Protein AF-A0A2D6X9L4-F1 (afdb_monomer)

pLDDT: mean 88.72, std 15.46, range [39.19, 98.56]

Mean predicted aligned error: 6.62 Å

Structure (mmCIF, N/CA/C/O backbone):
data_AF-A0A2D6X9L4-F1
#
_entry.id   AF-A0A2D6X9L4-F1
#
loop_
_atom_site.group_PDB
_atom_site.id
_atom_site.type_symbol
_atom_site.label_atom_id
_atom_site.label_alt_id
_atom_site.label_comp_id
_atom_site.label_asym_id
_atom_site.label_entity_id
_atom_site.label_seq_id
_atom_site.pdbx_PDB_ins_code
_atom_site.Cartn_x
_atom_site.Cartn_y
_atom_site.Cartn_z
_atom_site.occupancy
_atom_site.B_iso_or_equiv
_atom_site.auth_seq_id
_atom_site.auth_comp_id
_atom_site.auth_asym_id
_atom_site.auth_atom_id
_atom_site.pdbx_PDB_model_num
ATOM 1 N N . MET A 1 1 ? 16.208 19.348 -21.852 1.00 39.19 1 MET A N 1
ATOM 2 C CA . MET A 1 1 ? 15.017 19.031 -21.040 1.00 39.19 1 MET A CA 1
ATOM 3 C C . MET A 1 1 ? 14.609 17.632 -21.447 1.00 39.19 1 MET A C 1
ATOM 5 O O . MET A 1 1 ? 14.165 17.468 -22.571 1.00 39.19 1 MET A O 1
ATOM 9 N N . GLY A 1 2 ? 14.952 16.624 -20.644 1.00 46.19 2 GLY A N 1
ATOM 10 C CA . GLY A 1 2 ? 14.567 15.244 -20.935 1.00 46.19 2 GLY A CA 1
ATOM 11 C C . GLY A 1 2 ? 13.120 15.060 -20.510 1.00 46.19 2 GLY A C 1
ATOM 12 O O . GLY A 1 2 ? 12.802 15.318 -19.354 1.00 46.19 2 GLY A O 1
ATOM 13 N N . GLU A 1 3 ? 12.251 14.699 -21.444 1.00 46.69 3 GLU A N 1
ATOM 14 C CA . GLU A 1 3 ? 10.897 14.272 -21.115 1.00 46.69 3 GLU A CA 1
ATOM 15 C C . GLU A 1 3 ? 10.993 12.906 -20.424 1.00 46.69 3 GLU A C 1
ATOM 17 O O . GLU A 1 3 ? 11.481 11.936 -21.008 1.00 46.69 3 GLU A O 1
ATOM 22 N N . GLU A 1 4 ? 10.596 12.838 -19.153 1.00 50.72 4 GLU A N 1
ATOM 23 C CA . GLU A 1 4 ? 10.436 11.570 -18.443 1.00 50.72 4 GLU A CA 1
ATOM 24 C C . GLU A 1 4 ? 9.186 10.868 -18.980 1.00 50.72 4 GLU A C 1
ATOM 26 O O . GLU A 1 4 ? 8.055 11.181 -18.613 1.00 50.72 4 GLU A O 1
ATOM 31 N N . TYR A 1 5 ? 9.394 9.904 -19.874 1.00 43.88 5 TYR A N 1
ATOM 32 C CA . TYR A 1 5 ? 8.352 8.974 -20.287 1.00 43.88 5 TYR A CA 1
ATOM 33 C C . TYR A 1 5 ? 8.147 7.945 -19.170 1.00 43.88 5 TYR A C 1
ATOM 35 O O . TYR A 1 5 ? 8.826 6.916 -19.126 1.00 43.88 5 TYR A O 1
ATOM 43 N N . HIS A 1 6 ? 7.196 8.204 -18.271 1.00 55.81 6 HIS A N 1
ATOM 44 C CA . HIS A 1 6 ? 6.635 7.153 -17.424 1.00 55.81 6 HIS A CA 1
ATOM 45 C C . HIS A 1 6 ? 5.911 6.164 -18.339 1.00 55.81 6 HIS A C 1
ATOM 47 O O . HIS A 1 6 ? 4.794 6.398 -18.798 1.00 55.81 6 HIS A O 1
ATOM 53 N N . THR A 1 7 ? 6.590 5.067 -18.673 1.00 49.34 7 THR A N 1
ATOM 54 C CA . THR A 1 7 ? 5.956 3.938 -19.351 1.00 49.34 7 THR A CA 1
ATOM 55 C C . THR A 1 7 ? 5.009 3.321 -18.337 1.00 49.34 7 THR A C 1
ATOM 57 O O . THR A 1 7 ? 5.444 2.529 -17.505 1.00 49.34 7 THR A O 1
ATOM 60 N N . ILE A 1 8 ? 3.738 3.719 -18.370 1.00 54.78 8 ILE A N 1
ATOM 61 C CA . ILE A 1 8 ? 2.701 3.066 -17.578 1.00 54.78 8 ILE A CA 1
ATOM 62 C C . ILE A 1 8 ? 2.659 1.616 -18.061 1.00 54.78 8 ILE A C 1
ATOM 64 O O . ILE A 1 8 ? 2.147 1.320 -19.144 1.00 54.78 8 ILE A O 1
ATOM 68 N N . LYS A 1 9 ? 3.265 0.704 -17.298 1.00 62.69 9 LYS A N 1
ATOM 69 C CA . LYS A 1 9 ? 3.037 -0.723 -17.498 1.00 62.69 9 LYS A CA 1
ATOM 70 C C . LYS A 1 9 ? 1.576 -0.954 -17.141 1.00 62.69 9 LYS A C 1
ATOM 72 O O . LYS A 1 9 ? 1.139 -0.539 -16.074 1.00 62.69 9 LYS A O 1
ATOM 77 N N . GLY A 1 10 ? 0.810 -1.579 -18.036 1.00 62.53 10 GLY A N 1
ATOM 78 C CA . GLY A 1 10 ? -0.630 -1.806 -17.837 1.00 62.53 10 GLY A CA 1
ATOM 79 C C . GLY A 1 10 ? -0.977 -2.448 -16.486 1.00 62.53 10 GLY A C 1
ATOM 80 O O . GLY A 1 10 ? -2.071 -2.230 -15.976 1.00 62.53 10 GLY A O 1
ATOM 81 N N . ASP A 1 11 ? -0.025 -3.155 -15.880 1.00 76.25 11 ASP A N 1
ATOM 82 C CA . ASP A 1 11 ? -0.118 -3.765 -14.554 1.00 76.25 11 ASP A CA 1
ATOM 83 C C . ASP A 1 11 ? -0.488 -2.758 -13.442 1.00 76.25 11 ASP A C 1
ATOM 85 O O . ASP A 1 11 ? -1.338 -3.071 -12.608 1.00 76.25 11 ASP A O 1
ATOM 89 N N . ASP A 1 12 ? 0.065 -1.535 -13.449 1.00 88.00 12 ASP A N 1
ATOM 90 C CA . ASP A 1 12 ? -0.228 -0.527 -12.414 1.00 88.00 12 ASP A CA 1
ATOM 91 C C . ASP A 1 12 ? -1.667 -0.000 -12.525 1.00 88.00 12 ASP A C 1
ATOM 93 O O . ASP A 1 12 ? -2.315 0.288 -11.515 1.00 88.00 12 ASP A O 1
ATOM 97 N N . ILE A 1 13 ? -2.193 0.078 -13.756 1.00 91.50 13 ILE A N 1
ATOM 98 C CA . ILE A 1 13 ? -3.583 0.472 -14.017 1.00 91.50 13 ILE A CA 1
ATOM 99 C C . ILE A 1 13 ? -4.532 -0.591 -13.470 1.00 91.50 13 ILE A C 1
ATOM 101 O O . ILE A 1 13 ? -5.453 -0.245 -12.732 1.00 91.50 13 ILE A O 1
ATOM 105 N N . TYR A 1 14 ? -4.321 -1.865 -13.812 1.00 93.88 14 TYR A N 1
ATOM 106 C CA . TYR A 1 14 ? -5.204 -2.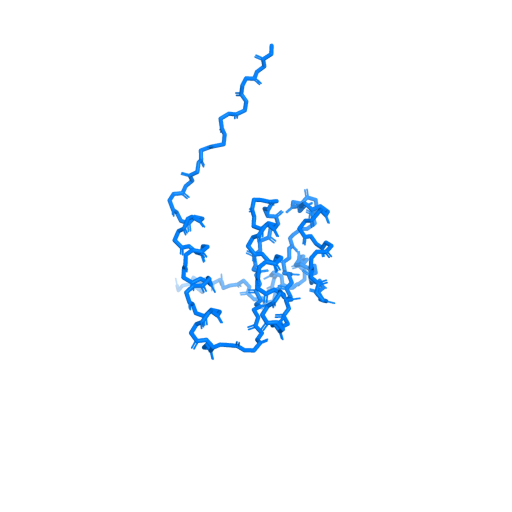941 -13.356 1.00 93.88 14 TYR A CA 1
ATOM 107 C C . TYR A 1 14 ? -5.193 -3.068 -11.833 1.00 93.88 14 TYR A C 1
ATOM 109 O O . TYR A 1 14 ? -6.259 -3.104 -11.226 1.00 93.88 14 TYR A O 1
ATOM 117 N N . LEU A 1 15 ? -4.018 -2.992 -11.198 1.00 94.94 15 LEU A N 1
ATOM 118 C CA . LEU A 1 15 ? -3.923 -2.980 -9.738 1.00 94.94 15 LEU A CA 1
ATOM 119 C C . LEU A 1 15 ? -4.720 -1.823 -9.115 1.00 94.94 15 LEU A C 1
ATOM 121 O O . LEU A 1 15 ? -5.399 -2.004 -8.101 1.00 94.94 15 LEU A O 1
ATOM 125 N N . ALA A 1 16 ? -4.636 -0.625 -9.699 1.00 96.19 16 ALA A N 1
ATOM 126 C CA . ALA A 1 16 ? -5.364 0.533 -9.198 1.00 96.19 16 ALA A CA 1
ATOM 127 C C . ALA A 1 16 ? -6.883 0.403 -9.381 1.00 96.19 16 ALA A C 1
ATOM 129 O O . ALA A 1 16 ? -7.633 0.804 -8.487 1.00 96.19 16 ALA A O 1
ATOM 130 N N . LEU A 1 17 ? -7.330 -0.148 -10.513 1.00 96.25 17 LEU A N 1
ATOM 131 C CA . LEU A 1 17 ? -8.743 -0.398 -10.792 1.00 96.25 17 LEU A CA 1
ATOM 132 C C . LEU A 1 17 ? -9.317 -1.438 -9.831 1.00 96.25 17 LEU A C 1
ATOM 134 O O . LEU A 1 17 ? -10.298 -1.134 -9.157 1.00 96.25 17 LEU A O 1
ATOM 138 N N . ASP A 1 18 ? -8.664 -2.590 -9.691 1.00 96.38 18 ASP A N 1
ATOM 139 C CA . ASP A 1 18 ? -9.124 -3.670 -8.815 1.00 96.38 18 ASP A CA 1
ATOM 140 C C . ASP A 1 18 ? -9.202 -3.194 -7.359 1.00 96.38 18 ASP A C 1
ATOM 142 O O . ASP A 1 18 ? -10.215 -3.370 -6.682 1.00 96.38 18 ASP A O 1
ATOM 146 N N . MET A 1 19 ? -8.164 -2.495 -6.878 1.00 97.69 19 MET A N 1
ATOM 147 C CA . MET A 1 19 ? -8.144 -1.968 -5.513 1.00 97.69 19 MET A CA 1
ATOM 148 C C . MET A 1 19 ? -9.280 -0.975 -5.263 1.00 97.69 19 MET A C 1
ATOM 150 O O . MET A 1 19 ? -9.858 -0.968 -4.173 1.00 97.69 19 MET A O 1
ATOM 154 N N . ILE A 1 20 ? -9.592 -0.105 -6.231 1.00 97.56 20 ILE A N 1
ATOM 155 C CA . ILE A 1 20 ? -10.654 0.882 -6.042 1.00 97.56 20 ILE A CA 1
ATOM 156 C C . ILE A 1 20 ? -12.036 0.254 -6.176 1.00 97.56 20 ILE A C 1
ATOM 158 O O . ILE A 1 20 ? -12.915 0.587 -5.386 1.00 97.56 20 ILE A O 1
ATOM 162 N N . GLU A 1 21 ? -12.227 -0.680 -7.104 1.00 98.25 21 GLU A N 1
ATOM 163 C CA . GLU A 1 21 ? -13.468 -1.436 -7.225 1.00 98.25 21 GLU A CA 1
ATOM 164 C C . GLU A 1 21 ? -13.765 -2.189 -5.924 1.00 98.25 21 GLU A C 1
ATOM 166 O O . GLU A 1 21 ? -14.841 -2.029 -5.344 1.00 98.25 21 GLU A O 1
ATOM 171 N N . ASP A 1 22 ? -12.792 -2.938 -5.409 1.00 98.31 22 ASP A N 1
ATOM 172 C CA . ASP A 1 22 ? -12.933 -3.702 -4.171 1.00 98.31 22 ASP A CA 1
ATOM 173 C C . ASP A 1 22 ? -13.152 -2.799 -2.952 1.00 98.31 22 ASP A C 1
ATOM 175 O O . ASP A 1 22 ? -13.956 -3.124 -2.077 1.00 98.31 22 ASP A O 1
ATOM 179 N N . CYS A 1 23 ? -12.508 -1.629 -2.915 1.00 98.25 23 CYS A N 1
ATOM 180 C CA . CYS A 1 23 ? -12.712 -0.628 -1.869 1.00 98.25 23 CYS A CA 1
ATOM 181 C C . CYS A 1 23 ? -14.152 -0.098 -1.853 1.00 98.25 23 CYS A C 1
ATOM 183 O O . CYS A 1 23 ? -14.777 0.009 -0.797 1.00 98.25 23 CYS A O 1
ATOM 185 N N . TYR A 1 24 ? -14.692 0.252 -3.024 1.00 97.31 24 TYR A N 1
ATOM 186 C CA . TYR A 1 24 ? -16.037 0.818 -3.134 1.00 97.31 24 TYR A CA 1
ATOM 187 C C . TYR A 1 24 ? -17.136 -0.232 -2.965 1.00 97.31 24 TYR A C 1
ATOM 189 O O . TYR A 1 24 ? -18.214 0.117 -2.485 1.00 97.31 24 TYR A O 1
ATOM 197 N N . ASN A 1 25 ? -16.836 -1.491 -3.286 1.00 98.19 25 ASN A N 1
ATOM 198 C CA . ASN A 1 25 ? -17.685 -2.652 -3.030 1.00 98.19 25 ASN A CA 1
ATOM 199 C C . ASN A 1 25 ? -17.512 -3.238 -1.618 1.00 98.19 25 ASN A C 1
ATOM 201 O O . ASN A 1 25 ? -18.045 -4.310 -1.343 1.00 98.19 25 ASN A O 1
ATOM 205 N N . ASP A 1 26 ? -16.776 -2.556 -0.736 1.00 97.44 26 ASP A N 1
ATOM 206 C CA . ASP A 1 26 ? -16.600 -2.934 0.669 1.00 97.44 26 ASP A CA 1
ATOM 207 C C . ASP A 1 26 ? -15.989 -4.335 0.880 1.00 97.44 26 ASP A C 1
ATOM 209 O O . ASP A 1 26 ? -16.270 -5.016 1.861 1.00 97.44 26 ASP A O 1
ATOM 213 N N . LYS A 1 27 ? -15.130 -4.793 -0.042 1.00 98.50 27 LYS A N 1
ATOM 214 C CA . LYS A 1 27 ? -14.550 -6.149 0.009 1.00 98.50 27 LYS A CA 1
ATOM 215 C C . LYS A 1 27 ? -13.385 -6.300 0.990 1.00 98.50 27 LYS A C 1
ATOM 217 O O . LYS A 1 27 ? -12.933 -7.418 1.234 1.00 98.50 27 LYS A O 1
ATOM 222 N N . PHE A 1 28 ? -12.871 -5.199 1.530 1.00 98.19 28 PHE A N 1
ATOM 223 C CA . PHE A 1 28 ? -11.802 -5.211 2.523 1.00 98.19 28 PHE A CA 1
ATOM 224 C C . PHE A 1 28 ? -11.925 -4.040 3.492 1.00 98.19 28 PHE A C 1
ATOM 226 O O . PHE A 1 28 ? -12.388 -2.966 3.120 1.00 98.19 28 PHE A O 1
ATOM 233 N N . ASP A 1 29 ? -11.413 -4.221 4.708 1.00 98.12 29 ASP A N 1
ATOM 234 C CA . ASP A 1 29 ? -11.244 -3.148 5.702 1.00 98.12 29 ASP A CA 1
ATOM 235 C C . ASP A 1 29 ? -9.820 -2.584 5.712 1.00 98.12 29 ASP A C 1
ATOM 237 O O . ASP A 1 29 ? -9.583 -1.457 6.145 1.00 98.12 29 ASP A O 1
ATOM 241 N N . LYS A 1 30 ? -8.864 -3.371 5.205 1.00 98.31 30 LYS A N 1
ATOM 242 C CA . LYS A 1 30 ? -7.441 -3.047 5.150 1.00 98.31 30 LYS A CA 1
ATOM 243 C C . LYS A 1 30 ? -6.842 -3.409 3.800 1.00 98.31 30 LYS A C 1
ATOM 245 O O . LYS A 1 30 ? -7.036 -4.523 3.321 1.00 98.31 30 LYS A O 1
ATOM 250 N N . VAL A 1 31 ? -6.026 -2.510 3.260 1.00 97.88 31 VAL A N 1
ATOM 251 C CA . VAL A 1 31 ? -5.153 -2.784 2.117 1.00 97.88 31 VAL A CA 1
ATOM 252 C C . VAL A 1 31 ? -3.688 -2.758 2.544 1.00 97.88 31 VAL A C 1
ATOM 254 O O . VAL A 1 31 ? -3.261 -1.889 3.305 1.00 97.88 31 VAL A O 1
ATOM 257 N N . ILE A 1 32 ? -2.907 -3.711 2.036 1.00 98.12 32 ILE A N 1
ATOM 258 C CA . ILE A 1 32 ? -1.453 -3.757 2.203 1.00 98.12 32 ILE A CA 1
ATOM 259 C C . ILE A 1 32 ? -0.831 -3.617 0.813 1.00 98.12 32 ILE A C 1
ATOM 261 O O . ILE A 1 32 ? -0.786 -4.580 0.049 1.00 98.12 32 ILE A O 1
ATOM 265 N N . LEU A 1 33 ? -0.356 -2.418 0.474 1.00 97.62 33 LEU A N 1
ATOM 266 C CA . LEU A 1 33 ? 0.312 -2.163 -0.800 1.00 97.62 33 LEU A CA 1
ATOM 267 C C . LEU A 1 33 ? 1.800 -2.497 -0.681 1.00 97.62 33 LEU A C 1
ATOM 269 O O . LEU A 1 33 ? 2.518 -1.899 0.120 1.00 97.62 33 LEU A O 1
ATOM 273 N N . ILE A 1 34 ? 2.283 -3.414 -1.515 1.00 95.62 34 ILE A N 1
ATOM 274 C CA . ILE A 1 34 ? 3.712 -3.715 -1.636 1.00 95.62 34 ILE A CA 1
ATOM 275 C C . ILE A 1 34 ? 4.262 -2.952 -2.839 1.00 95.62 34 ILE A C 1
ATOM 277 O O . ILE A 1 34 ? 4.394 -3.494 -3.931 1.00 95.62 34 ILE A O 1
ATOM 281 N N . SER A 1 35 ? 4.542 -1.667 -2.646 1.00 94.81 35 SER A N 1
ATOM 282 C CA . SER A 1 35 ? 5.146 -0.811 -3.662 1.00 94.81 35 SER A CA 1
ATOM 283 C C . SER A 1 35 ? 5.773 0.418 -3.012 1.00 94.81 35 SER A C 1
ATOM 285 O O . SER A 1 35 ? 5.350 0.872 -1.948 1.00 94.81 35 SER A O 1
ATOM 287 N N . GLY A 1 36 ? 6.798 0.961 -3.660 1.00 93.88 36 GLY A N 1
ATOM 288 C CA . GLY A 1 36 ? 7.333 2.282 -3.344 1.00 93.88 36 GLY A CA 1
ATOM 289 C C . GLY A 1 36 ? 6.960 3.355 -4.368 1.00 93.88 36 GLY A C 1
ATOM 290 O O . GLY A 1 36 ? 7.413 4.493 -4.230 1.00 93.88 36 GLY A O 1
ATOM 291 N N . ASP A 1 37 ? 6.164 3.009 -5.380 1.00 93.44 37 ASP A N 1
ATOM 292 C CA . ASP A 1 37 ? 5.833 3.899 -6.487 1.00 93.44 37 ASP A CA 1
ATOM 293 C C . ASP A 1 37 ? 4.908 5.046 -6.050 1.00 93.44 37 ASP A C 1
ATOM 295 O O . ASP A 1 37 ? 3.846 4.841 -5.457 1.00 93.44 37 ASP A O 1
ATOM 299 N N . GLY A 1 38 ? 5.336 6.274 -6.343 1.00 94.12 38 GLY A N 1
ATOM 300 C CA . GLY A 1 38 ? 4.591 7.485 -6.033 1.00 94.12 38 GLY A CA 1
ATOM 301 C C . GLY A 1 38 ? 3.246 7.578 -6.745 1.00 94.12 38 GLY A C 1
ATOM 302 O O . GLY A 1 38 ? 2.351 8.236 -6.206 1.00 94.12 38 GLY A O 1
ATOM 303 N N . ASP A 1 39 ? 3.066 6.895 -7.872 1.00 93.56 39 ASP A N 1
ATOM 304 C CA . ASP A 1 39 ? 1.860 6.997 -8.698 1.00 93.56 39 ASP A CA 1
ATOM 305 C C . ASP A 1 39 ? 0.613 6.431 -7.990 1.00 93.56 39 ASP A C 1
ATOM 307 O O . ASP A 1 39 ? -0.506 6.912 -8.188 1.00 93.56 39 ASP A O 1
ATOM 311 N N . PHE A 1 40 ? 0.793 5.528 -7.017 1.00 96.06 40 PHE A N 1
ATOM 312 C CA . PHE A 1 40 ? -0.299 5.017 -6.176 1.00 96.06 40 PHE A CA 1
ATOM 313 C C . PHE A 1 40 ? -0.762 5.986 -5.076 1.00 96.06 40 PHE A C 1
ATOM 315 O O . PHE A 1 40 ? -1.715 5.695 -4.350 1.00 96.06 40 PHE A O 1
ATOM 322 N N . THR A 1 41 ? -0.136 7.157 -4.923 1.00 96.75 41 THR A N 1
ATOM 323 C CA . THR A 1 41 ? -0.478 8.113 -3.852 1.00 96.75 41 THR A CA 1
ATOM 324 C C . THR A 1 41 ? -1.955 8.506 -3.884 1.00 96.75 41 THR A C 1
ATOM 326 O O . THR A 1 41 ? -2.617 8.537 -2.843 1.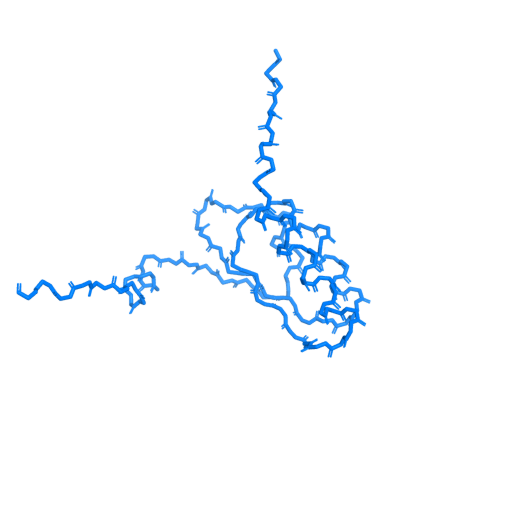00 96.75 41 THR A O 1
ATOM 329 N N . GLU A 1 42 ? -2.491 8.818 -5.066 1.00 96.62 42 GLU A N 1
ATOM 330 C CA . GLU A 1 42 ? -3.883 9.259 -5.183 1.00 96.62 42 GLU A CA 1
ATOM 331 C C . GLU A 1 42 ? -4.874 8.103 -4.980 1.00 96.62 42 GLU A C 1
ATOM 333 O O . GLU A 1 42 ? -5.950 8.305 -4.416 1.00 96.62 42 GLU A O 1
ATOM 338 N N . LEU A 1 43 ? -4.487 6.878 -5.347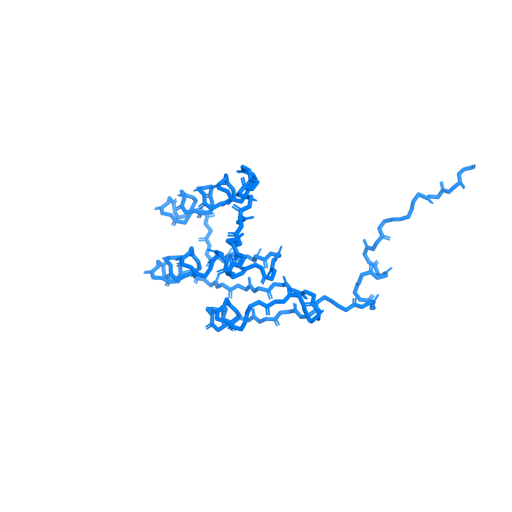 1.00 97.38 43 LEU A N 1
ATOM 339 C CA . LEU A 1 43 ? -5.245 5.667 -5.037 1.00 97.38 43 LEU A CA 1
ATOM 340 C C . LEU A 1 43 ? -5.390 5.487 -3.517 1.00 97.38 43 LEU A C 1
ATOM 342 O O . LEU A 1 43 ? -6.513 5.409 -3.016 1.00 97.38 43 LEU A O 1
ATOM 346 N N . LEU A 1 44 ? -4.281 5.525 -2.767 1.00 97.88 44 LEU A N 1
ATOM 347 C CA . LEU A 1 44 ? -4.306 5.343 -1.309 1.00 97.88 44 LEU A CA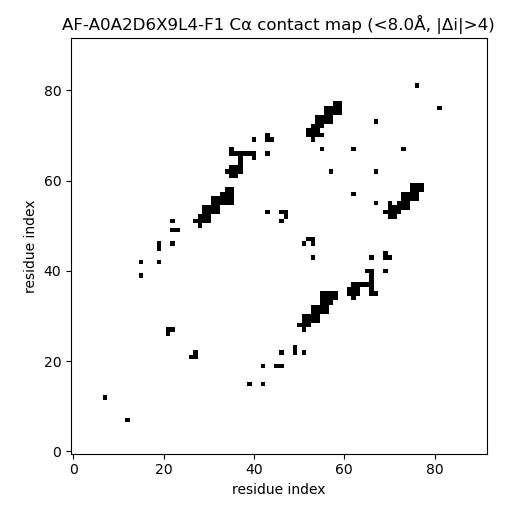 1
ATOM 348 C C . LEU A 1 44 ? -5.111 6.431 -0.587 1.00 97.88 44 LEU A C 1
ATOM 350 O O . LEU A 1 44 ? -5.811 6.140 0.384 1.00 97.88 44 LEU A O 1
ATOM 354 N N . LYS A 1 45 ? -5.080 7.679 -1.074 1.00 97.56 45 LYS A N 1
ATOM 355 C CA . LYS A 1 45 ? -5.941 8.749 -0.541 1.00 97.56 45 LYS A CA 1
ATOM 356 C C . LYS A 1 45 ? -7.424 8.422 -0.689 1.00 97.56 45 LYS A C 1
ATOM 358 O O . LYS A 1 45 ? -8.191 8.674 0.237 1.00 97.56 45 LYS A O 1
ATOM 363 N N . ARG A 1 46 ? -7.845 7.902 -1.846 1.00 97.69 46 ARG A N 1
ATOM 364 C CA . ARG A 1 46 ? -9.249 7.533 -2.093 1.00 97.69 46 ARG A CA 1
ATOM 365 C C . ARG A 1 46 ? -9.676 6.357 -1.224 1.00 97.69 46 ARG A C 1
ATOM 367 O O . ARG A 1 46 ? -10.757 6.409 -0.651 1.00 97.69 46 ARG A O 1
ATOM 374 N N . VAL A 1 47 ? -8.804 5.364 -1.060 1.00 98.06 47 VAL A N 1
ATOM 375 C CA . VAL A 1 47 ? -9.049 4.223 -0.168 1.00 98.06 47 VAL A CA 1
ATOM 376 C C . VAL A 1 47 ? -9.225 4.686 1.284 1.00 98.06 47 VAL A C 1
ATOM 378 O O . VAL A 1 47 ? -10.215 4.340 1.921 1.00 98.06 47 VAL A O 1
ATOM 381 N N . LYS A 1 48 ? -8.365 5.582 1.784 1.00 96.69 48 LYS A N 1
ATOM 382 C CA . LYS A 1 48 ? -8.519 6.156 3.137 1.00 96.69 48 LYS A CA 1
ATOM 383 C C . LYS A 1 48 ? -9.786 6.969 3.337 1.00 96.69 48 LYS A C 1
ATOM 385 O O . LYS A 1 48 ? -10.331 6.966 4.431 1.00 96.69 48 LYS A O 1
ATOM 390 N N . LYS A 1 49 ? -10.261 7.670 2.304 1.00 97.06 49 LYS A N 1
ATOM 391 C CA . LYS A 1 49 ? -11.539 8.405 2.360 1.00 97.06 49 LYS A CA 1
ATOM 392 C C . LYS A 1 49 ? -12.753 7.485 2.527 1.00 97.06 49 LYS A C 1
ATOM 394 O O . LYS A 1 49 ? -13.829 7.984 2.825 1.00 97.06 49 LYS A O 1
ATOM 399 N N . LYS A 1 50 ? -12.593 6.178 2.306 1.00 97.56 50 LYS A N 1
ATOM 400 C CA . LYS A 1 50 ? -13.606 5.142 2.548 1.00 97.56 50 LYS A CA 1
ATOM 401 C C . LYS A 1 50 ? -13.370 4.422 3.884 1.00 97.56 50 LYS A C 1
ATOM 403 O O . LYS A 1 50 ? -13.780 3.278 4.035 1.00 97.56 50 LYS A O 1
ATOM 408 N N . ASP A 1 51 ? -12.670 5.085 4.808 1.00 97.12 51 ASP A N 1
ATOM 409 C CA . ASP A 1 51 ? -12.356 4.618 6.163 1.00 97.12 51 ASP A CA 1
ATOM 410 C C . ASP A 1 51 ? -11.609 3.274 6.215 1.00 97.12 51 ASP A C 1
ATOM 412 O O . ASP A 1 51 ? -11.672 2.542 7.200 1.00 97.12 51 ASP A O 1
ATOM 416 N N . LYS A 1 52 ? -10.859 2.958 5.152 1.00 98.19 52 LYS A N 1
ATOM 417 C CA . LYS A 1 52 ? -10.029 1.752 5.067 1.00 98.19 52 LYS A CA 1
ATOM 418 C C . LYS A 1 52 ? -8.646 1.990 5.662 1.00 98.19 52 LYS A C 1
ATOM 420 O O . LYS A 1 52 ? -8.037 3.042 5.446 1.00 98.19 52 LYS A O 1
ATOM 425 N N . GLU A 1 53 ? -8.119 0.991 6.364 1.00 98.44 53 GLU A N 1
ATOM 426 C CA . GLU A 1 53 ? -6.744 1.011 6.858 1.00 98.44 53 GLU A CA 1
ATOM 427 C C . GLU A 1 53 ? -5.767 0.769 5.700 1.00 98.44 53 GLU A C 1
ATOM 429 O O . GLU A 1 53 ? -5.920 -0.163 4.912 1.00 98.44 53 GLU A O 1
ATOM 434 N N . VAL A 1 54 ? -4.742 1.610 5.593 1.00 98.44 54 VAL A N 1
ATOM 435 C CA . VAL A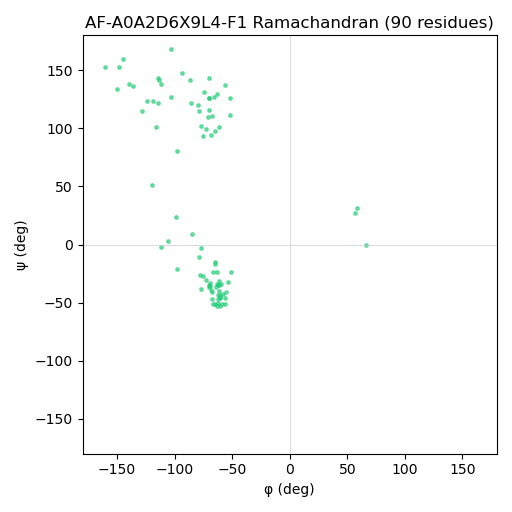 1 54 ? -3.715 1.513 4.556 1.00 98.44 54 VAL A CA 1
ATOM 436 C C . VAL A 1 54 ? -2.372 1.185 5.186 1.00 98.44 54 VAL A C 1
ATOM 438 O O . VAL A 1 54 ? -1.832 1.962 5.974 1.00 98.44 54 VAL A O 1
ATOM 441 N N . GLU A 1 55 ? -1.776 0.074 4.776 1.00 98.56 55 GLU A N 1
ATOM 442 C CA . GLU A 1 55 ? -0.391 -0.258 5.089 1.00 98.56 55 GLU A CA 1
ATOM 443 C C . GLU A 1 55 ? 0.456 -0.278 3.813 1.00 98.56 55 GLU A C 1
ATOM 445 O O . GLU A 1 55 ? -0.007 -0.706 2.755 1.00 98.56 55 GLU A O 1
ATOM 450 N N . VAL A 1 56 ? 1.706 0.182 3.902 1.00 98.25 56 VAL A N 1
ATOM 451 C CA . VAL A 1 56 ? 2.638 0.185 2.763 1.00 98.25 56 VAL A CA 1
ATOM 452 C C . VAL A 1 56 ? 3.918 -0.558 3.117 1.00 98.25 56 VAL A C 1
ATOM 454 O O . VAL A 1 56 ? 4.623 -0.200 4.061 1.00 98.25 56 VAL A O 1
ATOM 457 N N . CYS A 1 57 ? 4.244 -1.573 2.326 1.00 97.50 57 CYS A N 1
ATOM 458 C CA . CYS A 1 57 ? 5.492 -2.321 2.386 1.00 97.50 57 CYS A CA 1
ATOM 459 C C . CYS A 1 57 ? 6.416 -1.868 1.248 1.00 97.50 57 CYS A C 1
ATOM 461 O O . CYS A 1 57 ? 6.022 -1.893 0.086 1.00 97.50 57 CYS A O 1
ATOM 463 N N . TYR A 1 58 ? 7.652 -1.479 1.557 1.00 95.69 58 TYR A N 1
ATOM 464 C CA . TYR A 1 58 ? 8.549 -0.849 0.581 1.00 95.69 58 TYR A CA 1
ATOM 465 C C . TYR A 1 58 ? 10.015 -1.244 0.783 1.00 95.69 58 TYR A C 1
ATOM 467 O O . TYR A 1 58 ? 10.417 -1.655 1.871 1.00 95.69 58 TYR A O 1
ATOM 475 N N . PHE A 1 59 ? 10.844 -1.083 -0.251 1.00 94.31 59 PHE A N 1
ATOM 476 C CA . PHE A 1 59 ? 12.295 -1.275 -0.159 1.00 94.31 59 PHE A CA 1
ATOM 477 C C . PHE A 1 59 ? 13.022 0.040 0.133 1.00 94.31 59 PHE A C 1
ATOM 479 O O . PHE A 1 59 ? 12.625 1.114 -0.324 1.00 94.31 59 PHE A O 1
ATOM 486 N N . LYS A 1 60 ? 14.134 -0.040 0.875 1.00 89.19 60 LYS A N 1
ATOM 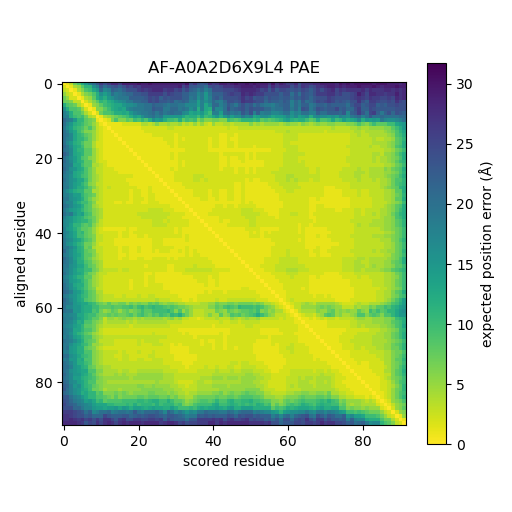487 C CA . LYS A 1 60 ? 14.961 1.135 1.196 1.00 89.19 60 LYS A CA 1
ATOM 488 C C . LYS A 1 60 ? 15.413 1.834 -0.094 1.00 89.19 60 LYS A C 1
ATOM 490 O O . LYS A 1 60 ? 15.863 1.162 -1.011 1.00 89.19 60 LYS A O 1
ATOM 495 N N . ASN A 1 61 ? 15.363 3.168 -0.113 1.00 86.81 61 ASN A N 1
ATOM 496 C CA . ASN A 1 61 ? 15.767 4.041 -1.230 1.00 86.81 61 ASN A CA 1
ATOM 497 C C . ASN A 1 61 ? 14.918 3.937 -2.511 1.00 86.81 61 ASN A C 1
ATOM 499 O O . ASN A 1 61 ? 15.176 4.686 -3.445 1.00 86.81 61 ASN A O 1
ATOM 503 N N . CYS A 1 62 ? 13.892 3.085 -2.542 1.00 84.44 62 CYS A N 1
ATOM 504 C CA . CYS A 1 62 ? 13.005 2.907 -3.690 1.00 84.44 62 CYS A CA 1
ATOM 505 C C . CYS A 1 62 ? 11.564 3.241 -3.293 1.00 84.44 62 CYS A C 1
ATOM 507 O O . CYS A 1 62 ? 10.683 2.403 -3.444 1.00 84.44 62 CYS A O 1
ATOM 509 N N . SER A 1 63 ? 11.331 4.409 -2.683 1.00 88.19 63 SER A N 1
ATOM 510 C CA . SER A 1 63 ? 9.997 4.783 -2.199 1.00 88.19 63 SER A CA 1
ATOM 511 C C . SER A 1 63 ? 9.731 6.283 -2.219 1.00 88.19 63 SER A C 1
ATOM 513 O O . SER A 1 63 ? 10.522 7.062 -1.675 1.00 88.19 63 SER A O 1
ATOM 515 N N . SER A 1 64 ? 8.566 6.675 -2.732 1.00 94.25 64 SER A N 1
ATOM 516 C CA . SER A 1 64 ? 8.050 8.039 -2.631 1.00 94.25 64 SER A CA 1
ATOM 517 C C . SER A 1 64 ? 7.639 8.376 -1.196 1.00 94.25 64 SER A C 1
ATOM 519 O O . SER A 1 64 ? 6.805 7.705 -0.591 1.00 94.25 64 SER A O 1
ATOM 521 N N . LYS A 1 65 ? 8.170 9.475 -0.645 1.00 93.56 65 LYS A N 1
ATOM 522 C CA . LYS A 1 65 ? 7.751 9.977 0.678 1.00 93.56 65 LYS A CA 1
ATOM 523 C C . LYS A 1 65 ? 6.268 10.355 0.702 1.00 93.56 65 LYS A C 1
ATOM 525 O O . LYS A 1 65 ? 5.607 10.175 1.718 1.00 93.56 65 LYS A O 1
ATOM 530 N N . VAL A 1 66 ? 5.745 10.869 -0.412 1.00 95.56 66 VAL A N 1
ATOM 531 C CA . VAL A 1 66 ? 4.347 11.312 -0.512 1.00 95.56 66 VAL A CA 1
ATOM 532 C C . VAL A 1 66 ? 3.392 10.117 -0.456 1.00 95.56 66 VAL A C 1
ATOM 534 O O . VAL A 1 66 ? 2.346 10.220 0.189 1.00 95.56 66 VAL A O 1
ATOM 537 N N . LEU A 1 67 ? 3.795 8.982 -1.043 1.00 96.50 67 LEU A N 1
ATOM 538 C CA . LEU A 1 67 ? 3.092 7.704 -0.917 1.00 96.50 67 LEU A CA 1
ATOM 539 C C . LEU A 1 67 ? 3.093 7.227 0.537 1.00 96.50 67 LEU A C 1
ATOM 541 O O . LEU A 1 67 ? 2.033 6.963 1.098 1.00 96.50 67 LEU A O 1
ATOM 545 N N . LEU A 1 68 ? 4.274 7.149 1.163 1.00 96.12 68 LEU A N 1
ATOM 546 C CA . LEU A 1 68 ? 4.414 6.645 2.534 1.00 96.12 68 LEU A CA 1
ATOM 547 C C . LEU A 1 68 ? 3.602 7.467 3.543 1.00 96.12 68 LEU A C 1
ATOM 549 O O . LEU A 1 68 ? 3.031 6.898 4.467 1.00 96.12 68 LEU A O 1
ATOM 553 N N . ASN A 1 69 ? 3.477 8.779 3.328 1.00 96.62 69 ASN A N 1
ATOM 554 C CA . ASN A 1 69 ? 2.644 9.658 4.153 1.00 96.62 69 ASN A CA 1
ATOM 555 C C . ASN A 1 69 ? 1.141 9.342 4.068 1.00 96.62 69 ASN A C 1
ATOM 557 O O . ASN A 1 69 ? 0.376 9.796 4.919 1.00 96.62 69 ASN A O 1
ATOM 561 N N . GLN A 1 70 ? 0.693 8.593 3.056 1.00 96.88 70 GLN A N 1
ATOM 562 C CA . GLN A 1 70 ? -0.685 8.115 3.017 1.00 96.88 70 GLN A CA 1
ATOM 563 C C . GLN A 1 70 ? -0.892 6.924 3.949 1.00 96.88 70 GLN A C 1
ATOM 565 O O . GLN A 1 70 ? -1.999 6.763 4.441 1.00 96.88 70 GLN A O 1
ATOM 570 N N . ALA A 1 71 ? 0.124 6.123 4.258 1.00 97.38 71 ALA A N 1
ATOM 571 C CA . ALA A 1 71 ? -0.062 4.912 5.047 1.00 97.38 71 ALA A CA 1
ATOM 572 C C . ALA A 1 71 ? -0.391 5.203 6.522 1.00 97.38 71 ALA A C 1
ATOM 574 O O . ALA A 1 71 ? 0.165 6.109 7.139 1.00 97.38 71 ALA A O 1
ATOM 575 N N . ASN A 1 72 ? -1.263 4.386 7.110 1.00 98.31 72 ASN A N 1
ATOM 576 C CA . ASN A 1 72 ? -1.417 4.267 8.558 1.00 98.31 72 ASN A CA 1
ATOM 577 C C . ASN A 1 72 ? -0.194 3.572 9.174 1.00 98.31 72 ASN A C 1
ATOM 579 O O . ASN A 1 72 ? 0.248 3.939 10.262 1.00 98.31 72 ASN A O 1
ATOM 583 N N . LYS A 1 73 ? 0.375 2.588 8.464 1.00 98.25 73 LYS A N 1
ATOM 584 C CA . LYS A 1 73 ? 1.571 1.855 8.887 1.00 98.25 73 LYS A CA 1
ATOM 585 C C . LYS A 1 73 ? 2.510 1.592 7.716 1.00 98.25 73 LYS A C 1
ATOM 587 O O . LYS A 1 73 ? 2.074 1.209 6.635 1.00 98.25 73 LYS A O 1
ATOM 592 N N . ILE A 1 74 ? 3.808 1.761 7.948 1.00 97.75 74 ILE A N 1
ATOM 593 C CA . ILE A 1 74 ? 4.850 1.497 6.950 1.00 97.75 74 ILE A CA 1
ATOM 594 C C . ILE A 1 74 ? 5.731 0.321 7.375 1.00 97.75 74 ILE A C 1
ATOM 596 O O . ILE A 1 74 ? 6.085 0.189 8.548 1.00 97.75 74 ILE A O 1
ATOM 600 N N . HIS A 1 75 ? 6.124 -0.509 6.410 1.00 97.19 75 HIS A N 1
ATOM 601 C CA . HIS A 1 75 ? 6.968 -1.683 6.625 1.00 97.19 75 HIS A CA 1
ATOM 602 C C . HIS A 1 75 ? 8.156 -1.669 5.672 1.00 97.19 75 HIS A C 1
ATOM 604 O O . HIS A 1 75 ? 8.012 -1.800 4.457 1.00 97.19 75 HIS A O 1
ATOM 610 N N . LEU A 1 76 ? 9.359 -1.545 6.227 1.00 96.25 76 LEU A N 1
ATOM 611 C CA . LEU A 1 76 ? 10.580 -1.644 5.439 1.00 96.25 76 LEU A CA 1
ATOM 612 C C . LEU A 1 76 ? 10.907 -3.114 5.146 1.00 96.25 76 LEU A C 1
ATOM 614 O O . LEU A 1 76 ? 11.283 -3.866 6.049 1.00 96.25 76 LEU A O 1
ATOM 618 N N . ILE A 1 77 ? 10.866 -3.499 3.875 1.00 95.12 77 ILE A N 1
ATOM 619 C CA . ILE A 1 77 ? 11.375 -4.778 3.388 1.00 95.12 77 ILE A CA 1
ATOM 620 C C . ILE A 1 77 ? 12.901 -4.682 3.321 1.00 95.12 77 ILE A C 1
ATOM 622 O O . ILE A 1 77 ? 13.491 -4.069 2.430 1.00 95.12 77 ILE A O 1
ATOM 626 N N . ASN A 1 78 ? 13.555 -5.275 4.316 1.00 94.25 78 ASN A N 1
ATOM 627 C CA . ASN A 1 78 ? 15.008 -5.339 4.410 1.00 94.25 78 ASN A CA 1
ATOM 628 C C . ASN A 1 78 ? 15.538 -6.724 4.015 1.00 94.25 78 ASN A C 1
ATOM 630 O O . ASN A 1 78 ? 14.798 -7.704 3.967 1.00 94.25 78 ASN A O 1
ATOM 634 N N . LYS A 1 79 ? 16.860 -6.824 3.833 1.00 92.00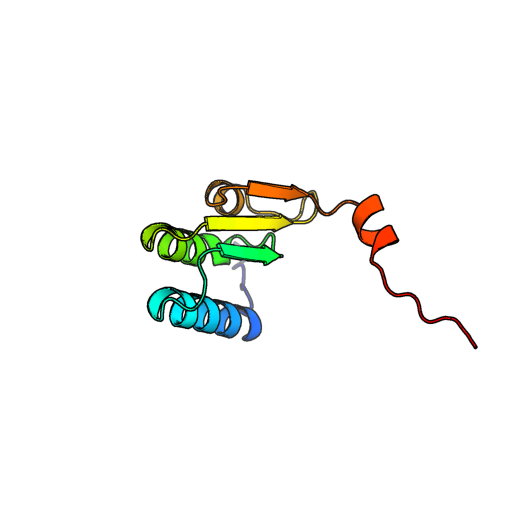 79 LYS A N 1
ATOM 635 C CA . LYS A 1 79 ? 17.543 -8.070 3.452 1.00 92.00 79 LYS A CA 1
ATOM 636 C C . LYS A 1 79 ? 17.234 -9.253 4.380 1.00 92.00 79 LYS A C 1
ATOM 638 O O . LYS A 1 79 ? 17.200 -10.385 3.915 1.00 92.00 79 LYS A O 1
ATOM 643 N N . LYS A 1 80 ? 17.003 -9.017 5.679 1.00 93.19 80 LYS A N 1
ATOM 644 C CA . LYS A 1 80 ? 16.645 -10.077 6.638 1.00 93.19 80 LYS A CA 1
ATOM 645 C C . LYS A 1 80 ? 15.261 -10.651 6.327 1.00 93.19 80 LYS A C 1
ATOM 647 O O . LYS A 1 80 ? 15.121 -11.869 6.291 1.00 93.19 80 LYS A O 1
ATOM 652 N N . ILE A 1 81 ? 14.268 -9.791 6.089 1.00 92.31 81 ILE A N 1
ATOM 653 C CA . ILE A 1 81 ? 12.915 -10.198 5.683 1.00 92.31 81 ILE A CA 1
ATOM 654 C C . ILE A 1 81 ? 12.986 -10.911 4.337 1.00 92.31 81 ILE A C 1
ATOM 656 O O . ILE A 1 81 ? 12.515 -12.039 4.235 1.00 92.31 81 ILE A O 1
ATOM 660 N N . THR A 1 82 ? 13.649 -10.313 3.343 1.00 90.88 82 THR A N 1
ATOM 661 C CA . THR A 1 82 ? 13.780 -10.920 2.015 1.00 90.88 82 THR A CA 1
ATOM 662 C C . THR A 1 82 ? 14.408 -12.304 2.121 1.00 90.88 82 THR A C 1
ATOM 664 O O . THR A 1 82 ? 13.797 -13.264 1.692 1.00 90.88 82 THR A O 1
ATOM 667 N N . ASN A 1 83 ? 15.547 -12.465 2.801 1.00 91.19 83 ASN A N 1
ATOM 668 C CA .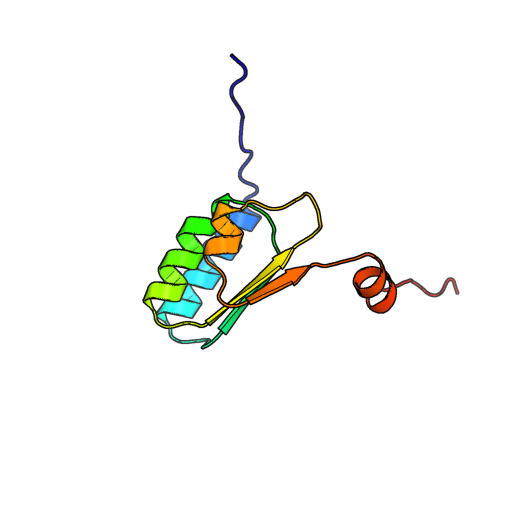 ASN A 1 83 ? 16.197 -13.772 2.955 1.00 91.19 83 ASN A CA 1
ATOM 669 C C . ASN A 1 83 ? 15.343 -14.818 3.683 1.00 91.19 83 ASN A C 1
ATOM 671 O O . ASN A 1 83 ? 15.503 -16.004 3.416 1.00 91.19 83 ASN A O 1
ATOM 675 N N . LYS A 1 84 ? 14.480 -14.399 4.614 1.00 92.06 84 LYS A N 1
ATOM 676 C CA . LYS A 1 84 ? 13.596 -15.315 5.344 1.00 92.06 84 LYS A CA 1
ATOM 677 C C . LYS A 1 84 ? 12.494 -15.883 4.447 1.00 92.06 84 LYS A C 1
ATOM 679 O O . LYS A 1 84 ? 12.097 -17.025 4.647 1.00 92.06 84 LYS A O 1
ATOM 684 N N . PHE A 1 85 ? 12.000 -15.087 3.501 1.00 87.38 85 PHE A N 1
ATOM 685 C CA . PHE A 1 85 ? 10.847 -15.431 2.663 1.00 87.38 85 PHE A CA 1
ATOM 686 C C . PHE A 1 85 ? 11.200 -15.668 1.190 1.00 87.38 85 PHE A C 1
ATOM 688 O O . PHE A 1 85 ? 10.326 -16.015 0.403 1.00 87.38 85 PHE A O 1
ATOM 695 N N . PHE A 1 86 ? 12.465 -15.496 0.803 1.00 84.19 86 PHE A N 1
ATOM 696 C CA . PHE A 1 86 ? 12.917 -15.754 -0.555 1.00 84.19 86 PHE A CA 1
ATOM 697 C C . PHE A 1 86 ? 12.913 -17.257 -0.802 1.00 84.19 86 PHE A C 1
ATOM 699 O O . PHE A 1 86 ? 13.727 -17.995 -0.237 1.00 84.19 86 PHE A O 1
ATOM 706 N N . TRP A 1 87 ? 11.985 -17.700 -1.643 1.00 81.38 87 TRP A N 1
ATOM 707 C CA . TRP A 1 87 ? 11.953 -19.073 -2.104 1.00 81.38 87 TRP A CA 1
ATOM 708 C C . TRP A 1 87 ? 13.223 -19.365 -2.907 1.00 81.38 87 TRP A C 1
ATOM 710 O O . TRP A 1 87 ? 13.617 -18.600 -3.786 1.00 81.38 87 TRP A O 1
ATOM 720 N N . ARG A 1 88 ? 13.897 -20.456 -2.555 1.00 82.81 88 ARG A N 1
ATOM 721 C CA . ARG A 1 88 ? 15.059 -20.972 -3.275 1.00 82.81 88 ARG A CA 1
ATOM 722 C C . ARG A 1 88 ? 14.677 -22.360 -3.742 1.00 82.81 88 ARG A C 1
ATOM 724 O O . ARG A 1 88 ? 14.325 -23.188 -2.897 1.00 82.81 88 ARG A O 1
ATOM 731 N N . GLU A 1 89 ? 14.750 -22.610 -5.045 1.00 77.69 89 GLU A N 1
ATOM 732 C CA . GLU A 1 89 ? 14.720 -23.983 -5.535 1.00 77.69 89 GLU A CA 1
ATOM 733 C C . GLU A 1 89 ? 15.787 -24.769 -4.783 1.00 77.69 89 GLU A C 1
ATOM 735 O O . GLU A 1 89 ? 16.951 -24.364 -4.691 1.00 77.69 89 GLU A O 1
ATOM 740 N N . LYS A 1 90 ? 15.376 -25.884 -4.180 1.00 68.06 90 LYS A N 1
ATOM 741 C CA . LYS A 1 90 ? 16.347 -26.905 -3.828 1.00 68.06 90 LYS A CA 1
ATOM 742 C C . LYS A 1 90 ? 16.826 -27.452 -5.162 1.00 68.06 90 LYS A C 1
ATOM 744 O O . LYS A 1 90 ? 16.036 -28.084 -5.854 1.00 68.06 90 LYS A O 1
ATOM 749 N N . ASN A 1 91 ? 18.079 -27.178 -5.515 1.00 62.22 91 ASN A N 1
ATOM 750 C CA . ASN A 1 91 ? 18.752 -27.942 -6.557 1.00 62.22 91 ASN A CA 1
ATOM 751 C C . ASN A 1 91 ? 18.602 -29.424 -6.174 1.00 62.22 91 ASN A C 1
ATOM 753 O O . ASN A 1 91 ? 19.100 -29.826 -5.117 1.00 62.22 91 ASN A O 1
ATOM 757 N N . LEU A 1 92 ? 17.812 -30.162 -6.957 1.00 48.12 92 LEU A N 1
ATOM 758 C CA . LEU A 1 92 ? 17.757 -31.623 -6.931 1.00 48.12 92 LEU A CA 1
ATOM 759 C C . LEU A 1 92 ? 19.026 -32.180 -7.576 1.00 48.12 92 LEU A C 1
ATOM 761 O O . LEU A 1 92 ? 19.480 -31.578 -8.576 1.00 48.12 92 LEU A O 1
#

Solvent-accessible surface area (backbone atoms only — not comparable to full-atom values): 5594 Å² total; per-residue (Å²): 135,86,82,82,77,78,77,78,53,68,64,62,56,52,54,53,49,53,56,50,52,37,51,76,68,64,73,55,63,63,48,76,44,80,53,27,62,49,83,51,33,66,56,49,50,56,43,42,74,68,76,30,48,36,31,34,34,29,44,83,97,51,55,34,68,72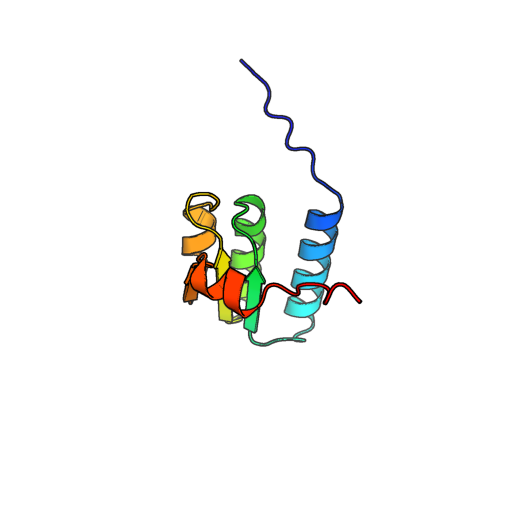,28,57,69,59,34,79,42,79,41,79,54,42,72,69,57,46,65,75,68,56,85,69,83,75,84,125

Sequence (92 aa):
MGEEYHTIKGDDIYLALDMIEDCYNDKFDKVILISGDGDFTELLKRVKKKDKEVEVCYFKNCSSKVLLNQANKIHLINKKITNKFFWREKNL

Nearest PDB structures (foldseek):
  6cgq-assembly1_B-2  TM=7.288E-01  e=1.019E-01  Bacillus spizizenii
  2d1f-assembly1_B  TM=5.510E-01  e=1.244E-01  Mycobacterium tuberculosis
  1xlt-assembly3_G  TM=6.849E-01  e=3.164E-01  Rhodospirillum rubrum
  1uin-assembly1_A  TM=6.314E-01  e=5.047E-01  Thermus thermophilus
  3iau-assembly2_B  TM=6.046E-01  e=7.043E-01  Solanum lycopersicum

Radius of gyration: 15.53 Å; Cα contacts (8 Å, |Δi|>4): 107; chains: 1; bounding box: 36×51×30 Å

Secondary structure (DSSP, 8-state):
---------HHHHHHHHHHHHHHHTT--SEEEEE---GGGHHHHHHHHTTT-EEEEEEETTS--HHHHTT-SEEEEE-HHHHHHH-------

Foldseek 3Di:
DDDPPPPPDVVVVVVLVVLVVCLVVVVAQEDEAEAQDPVCLVSLVSSVVSVHAYEYEYEPPRHDPSSNVSHPYYHYDDPVNCVVPPDDPPPD